Protein AF-A0A357CB99-F1 (afdb_monomer)

Solvent-accessible surface area (backbone atoms only — not comparable to full-atom values): 5442 Å² total; per-residue (Å²): 110,74,64,58,54,51,51,50,52,49,52,52,50,50,52,70,66,38,57,67,60,50,46,49,70,49,49,51,61,50,50,50,51,50,51,51,44,63,75,57,65,74,56,90,72,63,69,40,35,40,66,46,55,72,87,52,94,45,74,67,44,54,52,50,52,53,59,50,65,69,34,90,44,44,47,77,42,81,48,53,62,70,57,41,53,49,35,38,75,72,63,72,27,112

Foldseek 3Di:
DVVVVVVVVVVVVVCVVPPVNVCCVPVVVVVVCVVCCVVCVVPPLQAFEAEDELVDPDPVSVVVVVVQVPPSSYDYDYDHPVVVVVCVVVVVGD

Sequence (94 aa):
MKMFFKLFAAQAKELLRDRMSLFWYIAFPVIFILIFGAIFSGGTNLNFEVGIAAESEGPVSQGIVQAFEAVESFTMHTGSREEELEALRAGNRS

Nearest PDB structures (foldseek):
  3e70-assembly1_C  TM=4.180E-01  e=8.644E+00  Pyrococcus furiosus

Mean predicted aligned error: 10.86 Å

pLDDT: mean 86.84, std 8.42, range [60.38, 98.0]

Structure (mmCIF, N/CA/C/O backbone):
data_AF-A0A357CB99-F1
#
_entry.id   AF-A0A357CB99-F1
#
lo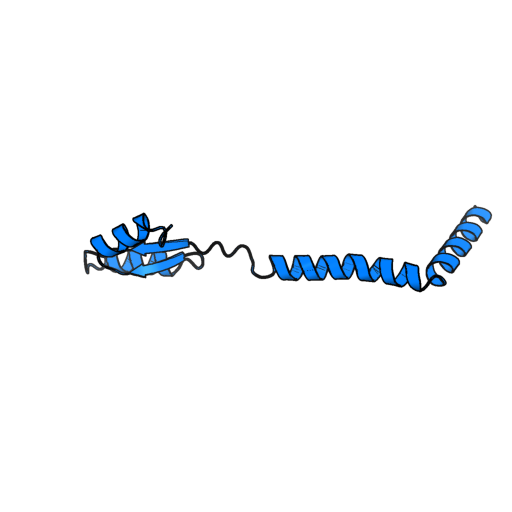op_
_atom_site.group_PDB
_atom_site.id
_atom_site.type_symbol
_atom_site.label_atom_id
_atom_site.label_alt_id
_atom_site.label_comp_id
_atom_site.label_asym_id
_atom_site.label_entity_id
_atom_site.label_seq_id
_atom_site.pdbx_PDB_ins_code
_atom_site.Cartn_x
_atom_site.Cartn_y
_atom_site.Cartn_z
_atom_site.occupancy
_atom_site.B_iso_or_equiv
_atom_site.auth_seq_id
_atom_site.auth_comp_id
_atom_site.auth_asym_id
_atom_site.auth_atom_id
_atom_site.pdbx_PDB_model_num
ATOM 1 N N . MET A 1 1 ? 12.777 -8.766 -42.917 1.00 71.31 1 MET A N 1
ATOM 2 C CA . MET A 1 1 ? 13.073 -8.985 -41.477 1.00 71.31 1 MET A CA 1
ATOM 3 C C . MET A 1 1 ? 14.208 -8.121 -40.919 1.00 71.31 1 MET A C 1
ATOM 5 O O . MET A 1 1 ? 13.993 -7.492 -39.897 1.00 71.31 1 MET A O 1
ATOM 9 N N . LYS A 1 2 ? 15.385 -8.005 -41.559 1.00 82.75 2 LYS A N 1
ATOM 10 C CA . LYS A 1 2 ? 16.511 -7.191 -41.027 1.00 82.75 2 LYS A CA 1
ATOM 11 C C . LYS A 1 2 ? 16.156 -5.720 -40.745 1.00 82.75 2 LYS A C 1
ATOM 13 O O . LYS A 1 2 ? 16.655 -5.138 -39.793 1.00 82.75 2 LYS A O 1
ATOM 18 N N . MET A 1 3 ? 15.287 -5.131 -41.566 1.00 90.56 3 MET A N 1
ATOM 19 C CA . MET A 1 3 ? 14.838 -3.743 -41.416 1.00 90.56 3 MET A CA 1
ATOM 20 C C . MET A 1 3 ? 13.971 -3.545 -40.164 1.00 90.56 3 MET A C 1
ATOM 22 O O . MET A 1 3 ? 14.194 -2.604 -39.417 1.00 90.56 3 MET A O 1
ATOM 26 N N . PHE A 1 4 ? 13.074 -4.493 -39.874 1.00 94.00 4 PHE A N 1
ATOM 27 C CA . PHE A 1 4 ? 12.268 -4.504 -38.652 1.00 94.00 4 PHE A CA 1
ATOM 28 C C . PHE A 1 4 ? 13.144 -4.524 -37.394 1.00 94.00 4 PHE A C 1
ATOM 30 O O . PHE A 1 4 ? 12.975 -3.683 -36.522 1.00 94.00 4 PHE A O 1
ATOM 37 N N . PHE A 1 5 ? 14.146 -5.408 -37.332 1.00 95.56 5 PHE A N 1
ATOM 38 C CA . PHE A 1 5 ? 15.058 -5.463 -36.183 1.00 95.56 5 PHE A CA 1
ATOM 39 C C . PHE A 1 5 ? 15.894 -4.190 -36.016 1.00 95.56 5 PHE A C 1
ATOM 41 O O . PHE A 1 5 ? 16.171 -3.786 -34.891 1.00 95.56 5 PHE A O 1
ATOM 48 N N . LYS A 1 6 ? 16.275 -3.526 -37.116 1.00 94.50 6 LYS A N 1
ATOM 49 C CA . LYS A 1 6 ? 16.959 -2.225 -37.051 1.00 94.50 6 LYS A CA 1
ATOM 50 C C . LYS A 1 6 ? 16.052 -1.132 -36.486 1.00 94.50 6 LYS A C 1
ATOM 52 O O . LYS A 1 6 ? 16.512 -0.357 -35.656 1.00 94.50 6 LYS A O 1
ATOM 57 N N . LEU A 1 7 ? 14.787 -1.096 -36.904 1.00 95.50 7 LEU A N 1
ATOM 58 C CA . LEU A 1 7 ? 13.798 -0.155 -36.375 1.00 95.50 7 LEU A CA 1
ATOM 59 C C . LEU A 1 7 ? 13.499 -0.434 -34.899 1.00 95.50 7 LEU A C 1
ATOM 61 O O . LEU A 1 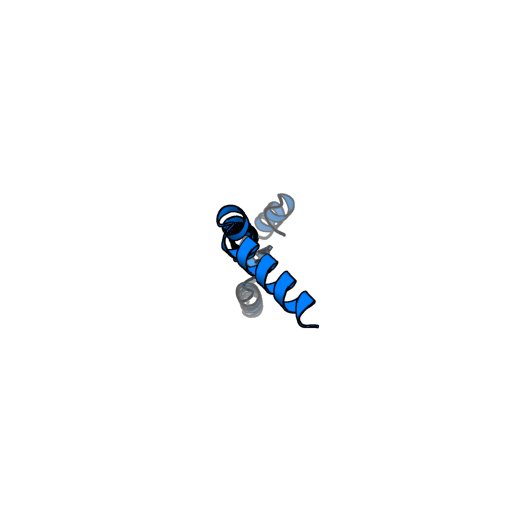7 ? 13.532 0.482 -34.087 1.00 95.50 7 LEU A O 1
ATOM 65 N N . PHE A 1 8 ? 13.314 -1.701 -34.527 1.00 95.50 8 PHE A N 1
ATOM 66 C CA . PHE A 1 8 ? 13.137 -2.110 -33.135 1.00 95.50 8 PHE A CA 1
ATOM 67 C C . PHE A 1 8 ? 14.334 -1.706 -32.262 1.00 95.50 8 PHE A C 1
ATOM 69 O O . PHE A 1 8 ? 14.159 -1.123 -31.197 1.00 95.50 8 PHE A O 1
ATOM 76 N N . ALA A 1 9 ? 15.562 -1.952 -32.728 1.00 96.00 9 ALA A N 1
ATOM 77 C CA . ALA A 1 9 ? 16.767 -1.563 -32.002 1.00 96.00 9 ALA A CA 1
ATOM 78 C C . ALA A 1 9 ? 16.919 -0.037 -31.878 1.00 96.00 9 ALA A C 1
ATOM 80 O O . ALA A 1 9 ? 17.429 0.441 -30.866 1.00 96.00 9 ALA A O 1
ATOM 81 N N . ALA A 1 10 ? 16.490 0.726 -32.888 1.00 96.00 10 ALA A N 1
ATOM 82 C CA . ALA A 1 10 ? 16.466 2.184 -32.826 1.00 96.00 10 ALA A CA 1
ATOM 83 C C . ALA A 1 10 ? 15.466 2.682 -31.770 1.00 96.00 10 ALA A C 1
ATOM 85 O O . ALA A 1 10 ? 15.861 3.448 -30.895 1.00 96.00 10 ALA A O 1
ATOM 86 N N . GLN A 1 11 ? 14.235 2.159 -31.782 1.00 93.56 11 GLN A N 1
ATOM 87 C CA . GLN A 1 11 ? 13.199 2.469 -30.788 1.00 93.56 11 GLN A CA 1
ATOM 88 C C . GLN A 1 11 ? 13.641 2.104 -29.364 1.00 93.56 11 GLN A C 1
ATOM 90 O O . GLN A 1 11 ? 13.480 2.888 -28.435 1.00 93.56 11 GLN A O 1
ATOM 95 N N . ALA A 1 12 ? 14.249 0.929 -29.178 1.00 93.69 12 ALA A N 1
ATOM 96 C CA . ALA A 1 12 ? 14.743 0.504 -27.870 1.00 93.69 12 ALA A CA 1
ATOM 97 C C . ALA A 1 12 ? 15.850 1.435 -27.347 1.00 93.69 12 ALA A C 1
ATOM 99 O O . ALA A 1 12 ? 15.865 1.786 -26.170 1.00 93.69 12 ALA A O 1
ATOM 100 N N . LYS A 1 13 ? 16.767 1.877 -28.218 1.00 95.06 13 LYS A N 1
ATOM 101 C CA . LYS A 1 13 ? 17.802 2.854 -27.843 1.00 95.06 13 LYS A CA 1
ATOM 102 C C . LYS A 1 13 ? 17.220 4.224 -27.520 1.00 95.06 13 LYS A C 1
ATOM 104 O O . LYS A 1 13 ? 17.731 4.884 -26.621 1.00 95.06 13 LYS A O 1
ATOM 109 N N . GLU A 1 14 ? 16.195 4.655 -28.246 1.00 94.94 14 GLU A N 1
ATOM 110 C CA . GLU A 1 14 ? 15.488 5.902 -27.966 1.00 94.94 14 GLU A CA 1
ATOM 111 C C . GLU A 1 14 ? 14.838 5.859 -26.582 1.00 94.94 14 GLU A C 1
ATOM 113 O O . GLU A 1 14 ? 15.125 6.722 -25.754 1.00 94.94 14 GLU A O 1
ATOM 118 N N . LEU A 1 15 ? 14.090 4.791 -26.294 1.00 91.38 15 LEU A N 1
ATOM 119 C CA . LEU A 1 15 ? 13.457 4.558 -24.999 1.00 91.38 15 LEU A CA 1
ATOM 120 C C . LEU A 1 15 ? 14.471 4.546 -23.844 1.00 91.38 15 LEU A C 1
ATOM 122 O O . LEU A 1 15 ? 14.239 5.158 -22.808 1.00 91.38 15 LEU A O 1
ATOM 126 N N . LEU A 1 16 ? 15.615 3.877 -24.021 1.00 93.69 16 LEU A N 1
ATOM 127 C CA . LEU A 1 16 ? 16.672 3.824 -23.004 1.00 93.69 16 LEU A CA 1
ATOM 128 C C . LEU A 1 16 ? 17.421 5.154 -22.833 1.00 93.69 16 LEU A C 1
ATOM 130 O O . LEU A 1 16 ? 17.993 5.410 -21.771 1.00 93.69 16 LEU A O 1
ATOM 134 N N . ARG A 1 17 ? 17.461 5.996 -23.872 1.00 95.69 17 ARG A N 1
ATOM 135 C CA . ARG A 1 17 ? 18.109 7.314 -23.823 1.00 95.69 17 ARG A CA 1
ATOM 136 C C . ARG A 1 17 ? 17.200 8.372 -23.207 1.00 95.69 17 ARG A C 1
ATOM 138 O O . ARG A 1 17 ? 17.713 9.307 -22.590 1.00 95.69 17 ARG A O 1
ATOM 145 N N . ASP A 1 18 ? 15.888 8.221 -23.342 1.00 95.88 18 ASP A N 1
ATOM 146 C CA . ASP A 1 18 ? 14.913 9.062 -22.660 1.00 95.88 18 ASP A CA 1
ATOM 147 C C . ASP A 1 18 ? 14.787 8.668 -21.181 1.00 95.88 18 ASP A C 1
ATOM 149 O O . ASP A 1 18 ? 13.885 7.951 -20.744 1.00 95.88 18 ASP A 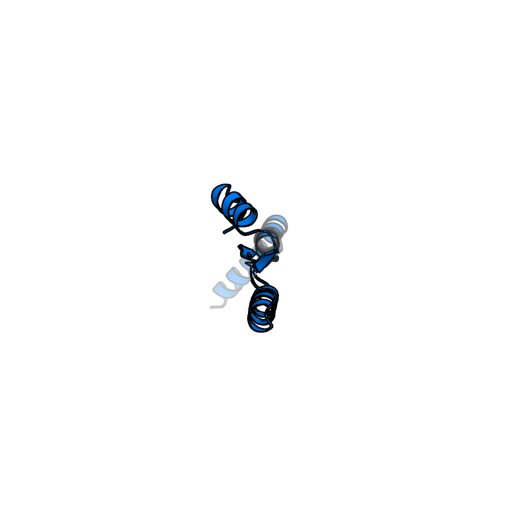O 1
ATOM 153 N N . ARG A 1 19 ? 15.736 9.164 -20.385 1.00 92.25 19 ARG A N 1
ATOM 154 C CA . ARG A 1 19 ? 15.818 8.890 -18.945 1.00 92.25 19 ARG A CA 1
ATOM 155 C C . ARG A 1 19 ? 14.599 9.390 -18.174 1.00 92.25 19 ARG A C 1
ATOM 157 O O . ARG A 1 19 ? 14.283 8.820 -17.133 1.00 92.25 19 ARG A O 1
ATOM 164 N N . MET A 1 20 ? 13.937 10.442 -18.656 1.00 95.00 20 MET A N 1
ATOM 165 C CA . MET A 1 20 ? 12.772 11.014 -17.987 1.00 95.00 20 MET A CA 1
ATOM 166 C C . MET A 1 20 ? 11.559 10.099 -18.154 1.00 95.00 20 MET A C 1
ATOM 168 O O . MET A 1 20 ? 10.919 9.753 -17.160 1.00 95.00 20 MET A O 1
ATOM 172 N N . SER A 1 21 ? 11.289 9.647 -19.380 1.00 94.06 21 SER A N 1
ATOM 173 C CA . SER A 1 21 ? 10.217 8.678 -19.631 1.00 94.06 21 SER A CA 1
ATOM 174 C C . SER A 1 21 ? 10.503 7.337 -18.958 1.00 94.06 21 SER A C 1
ATOM 176 O O . SER A 1 21 ? 9.615 6.763 -18.329 1.00 94.06 21 SER A O 1
ATOM 178 N N . LEU A 1 22 ? 11.754 6.862 -19.006 1.00 94.38 22 LEU A N 1
ATOM 179 C CA . LEU A 1 22 ? 12.149 5.613 -18.352 1.00 94.38 22 LEU A CA 1
ATOM 180 C C . LEU A 1 22 ? 11.954 5.664 -16.828 1.00 94.38 22 LEU A C 1
ATOM 182 O O . LEU A 1 22 ? 11.491 4.691 -16.234 1.00 94.38 22 LEU A O 1
ATOM 186 N N . PHE A 1 23 ? 12.271 6.803 -16.202 1.00 96.00 23 PHE A N 1
ATOM 187 C CA . PHE A 1 23 ? 12.012 7.025 -14.782 1.00 96.00 23 PHE A CA 1
ATOM 188 C C . PHE A 1 23 ? 10.521 6.897 -14.476 1.00 96.00 23 PHE A C 1
ATOM 190 O O . PHE A 1 23 ? 10.151 6.114 -13.606 1.00 96.00 23 PHE A O 1
ATOM 197 N N . TRP A 1 24 ? 9.660 7.604 -15.212 1.00 96.12 24 TRP A N 1
ATOM 198 C CA . TRP A 1 24 ? 8.217 7.571 -14.966 1.00 96.12 24 TRP A CA 1
ATOM 199 C C . TRP A 1 24 ? 7.581 6.206 -15.253 1.00 96.12 24 TRP A C 1
ATOM 201 O O . TRP A 1 24 ? 6.692 5.800 -14.505 1.00 96.12 24 TRP A O 1
ATOM 211 N N . TYR A 1 25 ? 8.072 5.454 -16.245 1.00 95.25 25 TYR A N 1
ATOM 212 C CA . TYR A 1 25 ? 7.605 4.088 -16.517 1.00 95.25 25 TYR A CA 1
ATOM 213 C C . TYR A 1 25 ? 7.848 3.109 -15.371 1.00 95.25 25 TYR A C 1
ATOM 215 O O . TYR A 1 25 ? 7.104 2.140 -15.251 1.00 95.25 25 TYR A O 1
ATOM 223 N N . ILE A 1 26 ? 8.848 3.352 -14.525 1.00 96.06 26 ILE A N 1
ATOM 224 C CA . ILE A 1 26 ? 9.124 2.513 -13.353 1.00 96.06 26 ILE A CA 1
ATOM 225 C C . ILE A 1 26 ? 8.517 3.138 -12.096 1.00 96.06 26 ILE A C 1
ATOM 227 O O . ILE A 1 26 ? 7.841 2.457 -11.327 1.00 96.06 26 ILE A O 1
ATOM 231 N N . ALA A 1 27 ? 8.725 4.439 -11.896 1.00 97.19 27 ALA A N 1
ATOM 232 C CA . ALA A 1 27 ? 8.294 5.153 -10.704 1.00 97.19 27 ALA A CA 1
ATOM 233 C C . ALA A 1 27 ? 6.777 5.090 -10.525 1.00 97.19 27 ALA A C 1
ATOM 235 O O . ALA A 1 27 ? 6.313 4.815 -9.424 1.00 97.19 27 ALA A O 1
ATOM 236 N N . PHE A 1 28 ? 6.001 5.285 -11.594 1.00 96.75 28 PHE A N 1
ATOM 237 C CA . PHE A 1 28 ? 4.546 5.293 -11.490 1.00 96.75 28 PHE A CA 1
ATOM 238 C C . PHE A 1 28 ? 3.987 3.931 -11.034 1.00 96.75 28 PHE A C 1
ATOM 240 O O . PHE A 1 28 ? 3.325 3.904 -9.995 1.00 96.75 28 PHE A O 1
ATOM 247 N N . PRO A 1 29 ? 4.301 2.786 -11.680 1.00 97.31 29 PRO A N 1
ATOM 248 C CA . PRO A 1 29 ? 3.889 1.477 -11.168 1.00 97.31 29 PRO A CA 1
ATOM 249 C C . PRO A 1 29 ? 4.353 1.197 -9.738 1.00 97.31 29 PRO A C 1
ATOM 251 O O . PRO A 1 29 ? 3.578 0.681 -8.937 1.00 97.31 29 PRO A O 1
ATOM 254 N N . VAL A 1 30 ? 5.592 1.561 -9.394 1.00 98.00 30 VAL A N 1
ATOM 255 C CA . VAL A 1 30 ? 6.129 1.344 -8.043 1.00 98.00 30 VAL A CA 1
ATOM 256 C C . VAL A 1 30 ? 5.347 2.147 -7.008 1.00 98.00 30 VAL A C 1
ATOM 258 O O . VAL A 1 30 ? 4.961 1.591 -5.986 1.00 98.00 30 VAL A O 1
ATOM 261 N N . ILE A 1 31 ? 5.050 3.420 -7.278 1.00 97.69 31 ILE A N 1
ATOM 262 C CA . ILE A 1 31 ? 4.232 4.258 -6.393 1.00 97.69 31 ILE A CA 1
ATOM 263 C C . ILE A 1 31 ? 2.863 3.611 -6.166 1.00 97.69 31 ILE A C 1
ATOM 265 O O . ILE A 1 31 ? 2.421 3.520 -5.024 1.00 97.69 31 ILE A O 1
ATOM 269 N N . PHE A 1 32 ? 2.215 3.101 -7.216 1.00 97.00 32 PHE A N 1
ATOM 270 C CA . PHE A 1 32 ? 0.932 2.410 -7.074 1.00 97.00 32 PHE A CA 1
ATOM 271 C C . PHE A 1 32 ? 1.030 1.140 -6.231 1.00 97.00 32 PHE A C 1
ATOM 273 O O . PHE A 1 32 ? 0.193 0.933 -5.355 1.00 97.00 32 PHE A O 1
ATOM 280 N N . ILE A 1 33 ? 2.056 0.317 -6.453 1.00 96.06 33 ILE A N 1
ATOM 281 C CA . ILE A 1 33 ? 2.303 -0.883 -5.643 1.00 96.06 33 ILE A CA 1
ATOM 282 C C . ILE A 1 33 ? 2.521 -0.503 -4.178 1.00 96.06 33 ILE A C 1
ATOM 284 O O . ILE A 1 33 ? 1.994 -1.175 -3.300 1.00 96.06 33 ILE A O 1
ATOM 288 N N . LEU A 1 34 ? 3.257 0.575 -3.900 1.00 96.25 34 LEU A N 1
ATOM 289 C CA . LEU A 1 34 ? 3.516 1.024 -2.533 1.00 96.25 34 LEU A CA 1
ATOM 290 C C . LEU A 1 34 ? 2.265 1.590 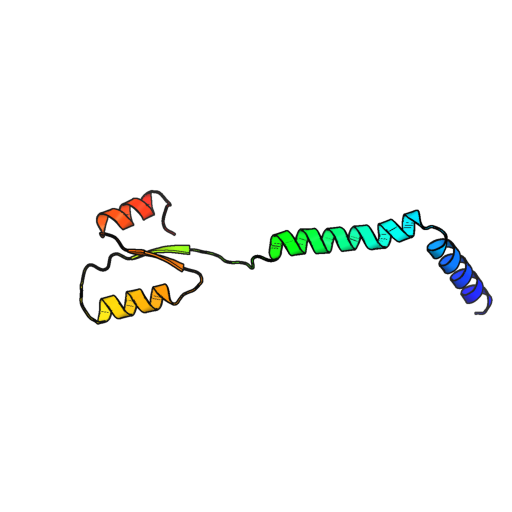-1.862 1.00 96.25 34 LEU A C 1
ATOM 292 O O . LEU A 1 34 ? 2.004 1.252 -0.714 1.00 96.25 34 LEU A O 1
ATOM 296 N N . ILE A 1 35 ? 1.479 2.415 -2.558 1.00 95.44 35 ILE A N 1
ATOM 297 C CA . ILE A 1 35 ? 0.239 2.984 -2.013 1.00 95.44 35 ILE A CA 1
ATOM 298 C C . ILE A 1 35 ? -0.772 1.874 -1.742 1.00 95.44 35 ILE A C 1
ATOM 300 O O . ILE A 1 35 ? -1.282 1.772 -0.630 1.00 95.44 35 ILE A O 1
ATOM 304 N N . PHE A 1 36 ? -1.050 1.021 -2.727 1.00 93.75 36 PHE A N 1
ATOM 305 C CA . PHE A 1 36 ? -1.990 -0.079 -2.532 1.00 93.75 36 PHE A CA 1
ATOM 306 C C . PHE A 1 36 ? -1.458 -1.105 -1.542 1.00 93.75 36 PHE A C 1
ATOM 308 O O . PHE A 1 36 ? -2.206 -1.562 -0.686 1.00 93.75 36 PHE A O 1
ATOM 315 N N . GLY A 1 37 ? -0.164 -1.404 -1.596 1.00 91.25 37 GLY A N 1
ATOM 316 C CA . GLY A 1 37 ? 0.501 -2.225 -0.598 1.00 91.25 37 GLY A CA 1
ATOM 317 C C . GLY A 1 37 ? 0.304 -1.661 0.803 1.00 91.25 37 GLY A C 1
ATOM 318 O O . GLY A 1 37 ? -0.076 -2.410 1.681 1.00 91.25 37 GLY A O 1
ATOM 319 N N . ALA A 1 38 ? 0.475 -0.356 1.016 1.00 89.88 38 ALA A N 1
ATOM 320 C CA . ALA A 1 38 ? 0.287 0.278 2.320 1.00 89.88 38 ALA A CA 1
ATOM 321 C C . ALA A 1 38 ? -1.184 0.353 2.766 1.00 89.88 38 ALA A C 1
ATOM 323 O O . ALA A 1 38 ? -1.464 0.165 3.944 1.00 89.88 38 ALA A O 1
ATOM 324 N N . ILE A 1 39 ? -2.123 0.615 1.850 1.00 87.75 39 ILE A N 1
ATOM 325 C CA . ILE A 1 39 ? -3.563 0.655 2.162 1.00 87.75 39 ILE A CA 1
ATOM 326 C C . ILE A 1 39 ? -4.079 -0.744 2.525 1.00 87.75 39 ILE A C 1
ATOM 328 O O . ILE A 1 39 ? -4.905 -0.882 3.422 1.00 87.75 39 ILE A O 1
ATOM 332 N N . PHE A 1 40 ? -3.593 -1.780 1.840 1.00 84.25 40 PHE A N 1
ATOM 333 C CA . PHE A 1 40 ? -4.084 -3.151 1.975 1.00 84.25 40 PHE A CA 1
ATOM 334 C C . PHE A 1 40 ? -3.144 -4.079 2.771 1.00 84.25 40 PHE A C 1
ATOM 336 O O . PHE A 1 40 ? -3.459 -5.256 2.939 1.00 84.25 40 PHE A O 1
ATOM 343 N N . SER A 1 41 ? -2.013 -3.586 3.295 1.00 80.94 41 SER A N 1
ATOM 344 C CA . SER A 1 41 ? -1.041 -4.391 4.063 1.00 80.94 41 SER A CA 1
ATOM 345 C C . SER A 1 41 ? -1.576 -4.857 5.409 1.00 80.94 41 SER A C 1
ATOM 347 O O . SER A 1 41 ? -1.107 -5.868 5.924 1.00 80.94 41 SER A O 1
ATOM 349 N N . GLY A 1 42 ? -2.542 -4.135 5.979 1.00 70.12 42 GLY A N 1
ATOM 350 C CA . GLY A 1 42 ? -3.139 -4.452 7.275 1.00 70.12 42 GLY A CA 1
ATOM 351 C C . GLY A 1 42 ? -4.038 -5.689 7.273 1.00 70.12 42 GLY A C 1
ATOM 352 O O . GLY A 1 42 ? -4.523 -6.055 8.337 1.00 70.12 42 GLY A O 1
ATOM 353 N N . GLY A 1 43 ? -4.269 -6.322 6.115 1.00 63.88 43 GLY A N 1
ATOM 354 C CA . GLY A 1 43 ? -5.281 -7.364 5.957 1.00 63.88 43 GLY A CA 1
ATOM 355 C C . GLY A 1 43 ? -6.698 -6.812 6.147 1.00 63.88 43 GLY A C 1
ATOM 356 O O . GLY A 1 43 ? -6.914 -5.750 6.728 1.00 63.88 43 GLY A O 1
ATOM 357 N N . THR A 1 44 ? -7.701 -7.528 5.652 1.00 61.62 44 THR A N 1
ATOM 358 C CA . THR A 1 44 ? -9.105 -7.252 5.979 1.00 61.62 44 THR A CA 1
ATOM 359 C C . THR A 1 44 ? -9.372 -7.729 7.411 1.00 61.62 44 THR A C 1
ATOM 361 O O . THR A 1 44 ? -10.118 -8.681 7.620 1.00 61.62 44 THR A O 1
ATOM 364 N N . ASN A 1 45 ? -8.721 -7.122 8.408 1.00 60.38 45 ASN A N 1
ATOM 365 C CA . ASN A 1 45 ? -9.050 -7.339 9.816 1.00 60.38 45 ASN A CA 1
ATOM 366 C C . ASN A 1 45 ? -10.394 -6.654 10.076 1.00 60.38 45 ASN A C 1
ATOM 368 O O . ASN A 1 45 ? -10.469 -5.517 10.540 1.00 60.38 45 ASN A O 1
ATOM 372 N N . LEU A 1 46 ? -11.469 -7.322 9.655 1.00 65.69 46 LEU A N 1
ATOM 373 C CA . LEU A 1 46 ? -12.824 -7.011 10.077 1.00 65.69 46 LEU A CA 1
ATOM 374 C C . LEU A 1 46 ? -12.880 -7.330 11.570 1.00 65.69 46 LEU A C 1
ATOM 376 O O . LEU A 1 46 ? -13.165 -8.459 11.950 1.00 65.69 46 LEU A O 1
ATOM 380 N N . ASN A 1 47 ? -12.520 -6.362 12.407 1.00 73.56 47 ASN A N 1
ATOM 381 C CA . ASN A 1 47 ? -12.695 -6.482 13.844 1.00 73.56 47 ASN A CA 1
ATOM 382 C C . ASN A 1 47 ? -14.159 -6.186 14.170 1.00 73.56 47 ASN A C 1
ATOM 384 O O . ASN A 1 47 ? -14.628 -5.069 13.953 1.00 73.56 47 ASN A O 1
ATOM 388 N N . PHE A 1 48 ? -14.876 -7.189 14.668 1.00 80.19 48 PHE A N 1
ATOM 389 C CA . PHE A 1 48 ? -16.229 -7.031 15.188 1.00 80.19 48 PHE A CA 1
ATOM 390 C C . PHE A 1 48 ? -16.163 -6.809 16.696 1.00 80.19 48 PHE A C 1
ATOM 392 O O . PHE A 1 48 ? -15.555 -7.597 17.419 1.00 80.19 48 PHE A O 1
ATOM 399 N N . GLU A 1 49 ? -16.792 -5.739 17.166 1.00 85.25 49 GLU A N 1
ATOM 400 C CA . GLU A 1 49 ? -16.923 -5.425 18.591 1.00 85.25 49 GLU A CA 1
ATOM 401 C C . GLU A 1 49 ? -18.077 -6.256 19.163 1.00 85.25 49 GLU A C 1
ATOM 403 O O . GLU A 1 49 ? -19.240 -5.936 18.925 1.00 85.25 49 GLU A O 1
ATOM 408 N N . VAL A 1 50 ? -17.791 -7.341 19.880 1.00 86.06 50 VAL A N 1
ATOM 409 C CA . VAL A 1 50 ? -18.814 -8.286 20.360 1.00 86.06 50 VAL A CA 1
ATOM 410 C C . VAL A 1 50 ? -18.920 -8.206 21.880 1.00 86.06 50 VAL A C 1
ATOM 412 O O . VAL A 1 50 ? -17.947 -8.424 22.597 1.00 86.06 50 VAL A O 1
ATOM 415 N N . GLY A 1 51 ? -20.118 -7.900 22.378 1.00 86.19 51 GLY A N 1
ATOM 416 C CA . GLY A 1 51 ? -20.429 -7.899 23.808 1.00 86.19 51 GLY A CA 1
ATOM 417 C C . GLY A 1 51 ? -20.968 -9.254 24.264 1.00 86.19 51 GLY A C 1
ATOM 418 O O . GLY A 1 51 ? -21.877 -9.794 23.630 1.00 86.19 51 GLY A O 1
ATOM 419 N N . ILE A 1 52 ? -20.449 -9.804 25.364 1.00 86.50 52 ILE A N 1
ATOM 420 C CA . ILE A 1 52 ? -20.952 -11.033 25.988 1.00 86.50 52 ILE A CA 1
ATOM 421 C C . ILE A 1 52 ? -21.382 -10.781 27.437 1.00 86.50 52 ILE A C 1
ATOM 423 O O . ILE A 1 52 ? -20.595 -10.390 28.296 1.00 86.50 52 ILE A O 1
ATOM 427 N N . ALA A 1 53 ? -22.657 -11.050 27.717 1.00 86.75 53 ALA A N 1
ATOM 428 C CA . ALA A 1 53 ? -23.214 -11.027 29.065 1.00 86.75 53 ALA A CA 1
ATOM 429 C C . ALA A 1 53 ? -23.249 -12.456 29.627 1.00 86.75 53 ALA A C 1
ATOM 431 O O . ALA A 1 53 ? -24.198 -13.213 29.413 1.00 86.75 53 ALA A O 1
ATOM 432 N N . ALA A 1 54 ? -22.181 -12.853 30.319 1.00 80.31 54 ALA A N 1
ATOM 433 C CA . ALA A 1 54 ? -22.083 -14.158 30.966 1.00 80.31 54 ALA A CA 1
ATOM 434 C C . ALA A 1 54 ? -22.828 -14.151 32.315 1.00 80.31 54 ALA A C 1
ATOM 436 O O . ALA A 1 54 ? -22.222 -14.043 33.376 1.00 80.31 54 ALA A O 1
ATOM 437 N N . GLU A 1 55 ? -24.157 -14.271 32.284 1.00 76.75 55 GLU A N 1
ATOM 438 C CA . GLU A 1 55 ? -25.003 -14.238 33.49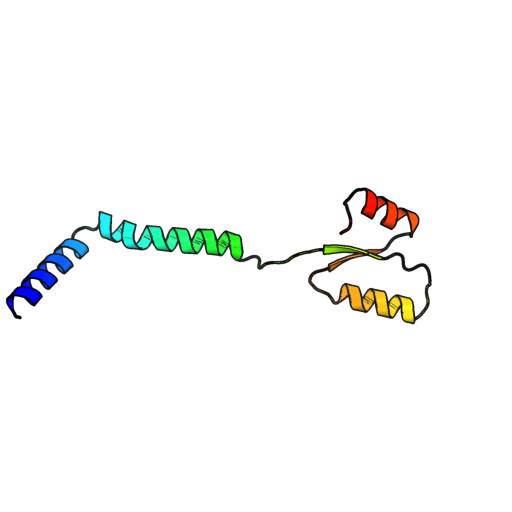6 1.00 76.75 55 GLU A CA 1
ATOM 439 C C . GLU A 1 55 ? -24.861 -15.482 34.392 1.00 76.75 55 GLU A C 1
ATOM 441 O O . GLU A 1 55 ? -25.258 -15.462 35.556 1.00 76.75 55 GLU A O 1
ATOM 446 N N . SER A 1 56 ? -24.301 -16.577 33.868 1.00 73.25 56 SER A N 1
ATOM 447 C CA . SER A 1 56 ? -24.018 -17.784 34.650 1.00 73.25 56 SER A CA 1
ATOM 448 C C . SER A 1 56 ? -22.513 -18.007 34.776 1.00 73.25 56 SER A C 1
ATOM 450 O O . SER A 1 56 ? -21.794 -17.957 33.780 1.00 73.25 56 SER A O 1
ATOM 452 N N . GLU A 1 57 ? -22.039 -18.334 35.977 1.00 73.19 57 GLU A N 1
ATOM 453 C CA . GLU A 1 57 ? -20.625 -18.651 36.247 1.00 73.19 57 GLU A CA 1
ATOM 454 C C . GLU A 1 57 ? -20.277 -20.129 35.962 1.00 73.19 57 GLU A C 1
ATOM 456 O O . GLU A 1 57 ? -19.241 -20.642 36.385 1.00 73.19 57 GLU A O 1
ATOM 461 N N . GLY A 1 58 ? -21.156 -20.853 35.262 1.00 82.06 58 GLY A N 1
ATOM 462 C CA . GLY A 1 58 ? -20.995 -22.282 35.010 1.00 82.06 58 GLY A CA 1
ATOM 463 C C . GLY A 1 58 ? -19.873 -22.614 34.010 1.00 82.06 58 GLY A C 1
ATOM 464 O O . GLY A 1 58 ? -19.532 -21.788 33.161 1.00 82.06 58 GLY A O 1
ATOM 465 N N . PRO A 1 59 ? -19.361 -23.863 34.010 1.00 81.50 59 PRO A N 1
ATOM 466 C CA . PRO A 1 59 ? -18.285 -24.300 33.107 1.00 81.50 59 PRO A CA 1
ATOM 467 C C . PRO A 1 59 ? -18.612 -24.109 31.618 1.00 81.50 59 PRO A C 1
ATOM 469 O O . PRO A 1 59 ? -17.733 -23.846 30.804 1.00 81.50 59 PRO A O 1
ATOM 472 N N . VAL A 1 60 ? -19.895 -24.219 31.260 1.00 83.62 60 VAL A N 1
ATOM 473 C CA . VAL A 1 60 ? -20.391 -24.013 29.891 1.00 83.62 60 VAL A CA 1
ATOM 474 C C . VAL A 1 60 ? -20.260 -22.550 29.466 1.00 83.62 60 VAL A C 1
ATOM 476 O O . VAL A 1 60 ? -19.835 -22.275 28.351 1.00 83.62 60 VAL A O 1
ATOM 479 N N . SER A 1 61 ? -20.576 -21.615 30.365 1.00 84.00 61 SER A N 1
ATOM 480 C CA . SER A 1 61 ? -20.471 -20.174 30.117 1.00 84.00 61 SER A CA 1
ATOM 481 C C . SER A 1 61 ? -19.021 -19.768 29.854 1.00 84.00 61 SER A C 1
ATOM 483 O O . SER A 1 61 ? -18.723 -19.113 28.859 1.00 84.00 61 SER A O 1
ATOM 485 N N . GLN A 1 62 ? -18.096 -20.276 30.672 1.00 83.62 62 GLN A N 1
ATOM 486 C CA . GLN A 1 62 ? -16.660 -20.045 30.497 1.00 83.62 62 GLN A CA 1
ATOM 487 C C . GLN A 1 62 ? -16.127 -20.633 29.184 1.00 83.62 62 GLN A C 1
ATOM 489 O O . GLN A 1 62 ? -15.319 -19.995 28.513 1.00 83.62 62 GLN A O 1
ATOM 494 N N . GLY A 1 63 ? -16.599 -21.822 28.790 1.00 86.25 63 GLY A N 1
ATOM 495 C CA . GLY A 1 63 ? -16.229 -22.434 27.512 1.00 86.25 63 GLY A CA 1
ATOM 496 C C . GLY A 1 63 ? -16.699 -21.625 26.300 1.00 86.25 63 GLY A C 1
ATOM 497 O O . GLY A 1 63 ? -15.978 -21.537 25.310 1.00 86.25 63 GLY A O 1
ATOM 498 N N . ILE A 1 64 ? -17.875 -20.993 26.385 1.00 86.62 64 ILE A N 1
ATOM 499 C CA . ILE A 1 64 ? -18.385 -20.108 25.330 1.00 86.62 64 ILE A CA 1
ATOM 500 C C . ILE A 1 64 ? -17.550 -18.827 25.258 1.00 86.62 64 ILE A C 1
ATOM 502 O O . ILE A 1 64 ? -17.114 -18.470 24.169 1.00 86.62 64 ILE A O 1
ATOM 506 N N . VAL A 1 65 ? -17.263 -18.175 26.391 1.00 87.19 65 VAL A N 1
ATOM 507 C CA . VAL A 1 65 ? -16.415 -16.967 26.416 1.00 87.19 65 VAL A CA 1
ATOM 508 C C . VAL A 1 65 ? -15.048 -17.253 25.782 1.00 87.19 65 VAL A C 1
ATOM 510 O O . VAL A 1 65 ? -14.646 -16.550 24.860 1.00 87.19 65 VAL A O 1
ATOM 513 N N . GLN A 1 66 ? -14.389 -18.346 26.178 1.00 87.00 66 GLN A N 1
ATOM 514 C CA . GLN A 1 66 ? -13.088 -18.736 25.618 1.00 87.00 66 GLN A CA 1
ATOM 515 C C . GLN A 1 66 ? -13.148 -19.046 24.117 1.00 87.00 66 GLN A C 1
ATOM 517 O O . GLN A 1 66 ? -12.225 -18.709 23.379 1.00 87.00 66 GLN A O 1
ATOM 522 N N . ALA A 1 67 ? -14.226 -19.679 23.642 1.00 87.44 67 ALA A N 1
ATOM 523 C CA . ALA A 1 67 ? -14.393 -19.964 22.219 1.00 87.44 67 ALA A CA 1
ATOM 524 C C . ALA A 1 67 ? -14.539 -18.684 21.380 1.00 87.44 67 ALA A C 1
ATOM 526 O O . ALA A 1 67 ? -14.064 -18.647 20.248 1.00 87.44 67 ALA A O 1
ATOM 527 N N . PHE A 1 68 ? -15.172 -17.645 21.931 1.00 86.44 68 PHE A N 1
ATOM 528 C CA . PHE A 1 68 ? -15.321 -16.347 21.274 1.00 86.44 68 PHE A CA 1
ATOM 529 C C . PHE A 1 68 ? -14.043 -15.499 21.351 1.00 86.44 68 PHE A C 1
ATOM 531 O O . PHE A 1 68 ? -13.694 -14.858 20.366 1.00 86.44 68 PHE A O 1
ATOM 538 N N . GLU A 1 69 ? -13.303 -15.552 22.462 1.00 86.44 69 GLU A N 1
ATOM 539 C CA . GLU A 1 69 ? -11.982 -14.912 22.591 1.00 86.44 69 GLU A CA 1
ATOM 540 C C . GLU A 1 69 ? -10.930 -15.516 21.648 1.00 86.44 69 GLU A C 1
ATOM 542 O O . GLU A 1 69 ? -10.005 -14.828 21.223 1.00 86.44 69 GLU A O 1
ATOM 547 N N . ALA A 1 70 ? -11.070 -16.794 21.287 1.00 87.75 70 ALA A N 1
ATOM 548 C CA . ALA A 1 70 ? -10.178 -17.460 20.340 1.00 87.75 70 ALA A CA 1
ATOM 549 C C . ALA A 1 70 ? -10.371 -17.004 18.878 1.00 87.75 70 ALA A C 1
ATOM 551 O O . ALA A 1 70 ? -9.595 -17.402 18.006 1.00 87.75 70 ALA A O 1
ATOM 552 N N . VAL A 1 71 ? -11.398 -16.199 18.582 1.00 86.38 71 VAL A N 1
ATOM 553 C CA . VAL A 1 71 ? -11.644 -15.663 17.240 1.00 86.38 71 VAL A CA 1
ATOM 554 C C . VAL A 1 71 ? -10.874 -14.354 17.074 1.00 86.38 71 VAL A C 1
ATOM 556 O O . VAL A 1 71 ? -11.278 -13.321 17.590 1.00 86.38 71 VAL A O 1
ATOM 559 N N . GLU A 1 72 ? -9.798 -14.371 16.284 1.00 80.44 72 GLU A N 1
ATOM 560 C CA . GLU A 1 72 ? -8.921 -13.201 16.059 1.00 80.44 72 GLU A CA 1
ATOM 561 C C . GLU A 1 72 ? -9.643 -11.964 15.485 1.00 80.44 72 GLU A C 1
ATOM 563 O O . GLU A 1 72 ? -9.178 -10.838 15.624 1.00 80.44 72 GLU A O 1
ATOM 568 N N . SER A 1 73 ? -10.793 -12.175 14.843 1.00 82.81 73 SER A N 1
ATOM 569 C CA . SER A 1 73 ? -11.645 -11.135 14.257 1.00 82.81 73 SER A CA 1
ATOM 570 C C . SER A 1 73 ? -12.618 -10.508 15.270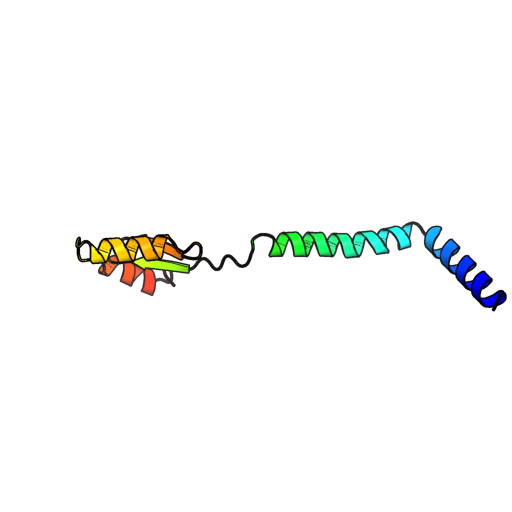 1.00 82.81 73 SER A C 1
ATOM 572 O O . SER A 1 73 ? -13.279 -9.525 14.942 1.00 82.81 73 SER A O 1
ATOM 574 N N . PHE A 1 74 ? -12.732 -11.032 16.494 1.00 87.06 74 PHE A N 1
ATOM 575 C CA . PHE A 1 74 ? -13.633 -10.500 17.518 1.00 87.06 74 PHE A CA 1
ATOM 576 C C . PHE A 1 74 ? -12.860 -9.723 18.582 1.00 87.06 74 PHE A C 1
ATOM 578 O O . PHE A 1 74 ? -11.893 -10.201 19.166 1.00 87.06 74 PHE A O 1
ATOM 585 N N . THR A 1 75 ? -13.318 -8.506 18.857 1.00 85.00 75 THR A N 1
ATOM 586 C CA . THR A 1 75 ? -12.914 -7.728 20.029 1.00 85.00 75 THR A CA 1
ATOM 587 C C . THR A 1 75 ? -13.997 -7.917 21.085 1.00 85.00 75 THR A C 1
ATOM 589 O O . THR A 1 75 ? -15.106 -7.405 20.943 1.00 85.00 75 THR A O 1
ATOM 592 N N . MET A 1 76 ? -13.700 -8.736 22.094 1.00 86.62 76 MET A N 1
ATOM 593 C CA . MET A 1 76 ? -14.668 -9.148 23.111 1.00 86.62 76 MET A CA 1
ATOM 594 C C . MET A 1 76 ? -14.770 -8.130 24.248 1.00 86.62 76 MET A C 1
ATOM 596 O O . MET A 1 76 ? -13.755 -7.690 24.789 1.00 86.62 76 MET A O 1
ATOM 600 N N . HIS A 1 77 ? -16.001 -7.821 24.656 1.00 83.88 77 HIS A N 1
ATOM 601 C CA . HIS A 1 77 ? -16.308 -7.047 25.861 1.00 83.88 77 HIS A CA 1
ATOM 602 C C . HIS A 1 77 ? -17.206 -7.862 26.779 1.00 83.88 77 HIS A C 1
ATOM 604 O O . HIS A 1 77 ? -18.211 -8.413 26.334 1.00 83.88 77 HIS A O 1
ATOM 610 N N . THR A 1 78 ? -16.843 -7.938 28.055 1.00 83.38 78 THR A N 1
ATOM 611 C CA . THR A 1 78 ? -17.598 -8.694 29.056 1.00 83.38 78 THR A CA 1
ATOM 612 C C . THR A 1 78 ? -18.185 -7.723 30.064 1.00 83.38 78 THR A C 1
ATOM 614 O O . THR A 1 78 ? -17.442 -7.003 30.732 1.00 83.38 78 THR A O 1
ATOM 617 N N . GLY A 1 79 ? -19.507 -7.733 30.196 1.00 83.94 79 GLY A N 1
ATOM 618 C CA . GLY A 1 79 ? -20.238 -6.792 31.037 1.00 83.94 79 GLY A CA 1
ATOM 619 C C . GLY A 1 79 ? -21.566 -7.357 31.523 1.00 83.94 79 GLY A C 1
ATOM 620 O O . GLY A 1 79 ? -21.919 -8.513 31.264 1.00 83.94 79 GLY A O 1
ATOM 621 N N . SER A 1 80 ? -22.314 -6.534 32.255 1.00 84.00 80 SER A N 1
ATOM 622 C CA . SER A 1 80 ? -23.683 -6.890 32.636 1.00 84.00 80 SER A CA 1
ATOM 623 C C . SER A 1 80 ? -24.609 -6.892 31.414 1.00 84.00 80 SER A C 1
ATOM 625 O O . SER A 1 80 ? -24.353 -6.214 30.418 1.00 84.00 80 SER A O 1
ATOM 627 N N . ARG A 1 81 ? -25.714 -7.647 31.484 1.00 84.94 81 ARG A N 1
ATOM 628 C CA . ARG A 1 81 ? -26.688 -7.727 30.386 1.00 84.94 81 ARG A CA 1
ATOM 629 C C . ARG A 1 81 ? -27.213 -6.350 29.992 1.00 84.94 81 ARG A C 1
ATOM 631 O O . ARG A 1 81 ? -27.250 -6.045 28.806 1.00 84.94 81 ARG A O 1
ATOM 638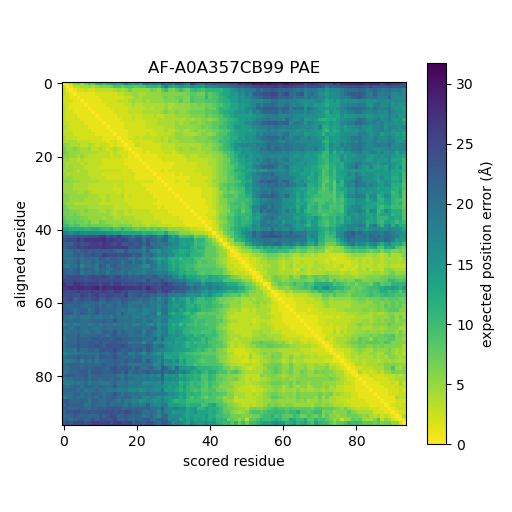 N N . GLU A 1 82 ? -27.628 -5.535 30.959 1.00 85.38 82 GLU A N 1
ATOM 639 C CA . GLU A 1 82 ? -28.089 -4.171 30.694 1.00 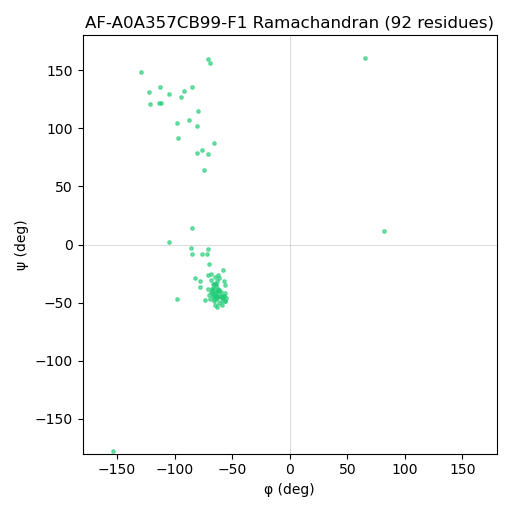85.38 82 GLU A CA 1
ATOM 640 C C . GLU A 1 82 ? -27.011 -3.318 30.004 1.00 85.38 82 GLU A C 1
ATOM 642 O O . GLU A 1 82 ? -27.310 -2.669 29.004 1.00 85.38 82 GLU A O 1
ATOM 647 N N . GLU A 1 83 ? -25.767 -3.370 30.478 1.00 84.06 83 GLU A N 1
ATOM 648 C CA . GLU A 1 83 ? -24.652 -2.563 29.968 1.00 84.06 83 GLU A CA 1
ATOM 649 C C . GLU A 1 83 ? -24.265 -2.923 28.527 1.00 84.06 83 GLU A C 1
ATOM 651 O O . GLU A 1 83 ? -24.167 -2.039 27.673 1.00 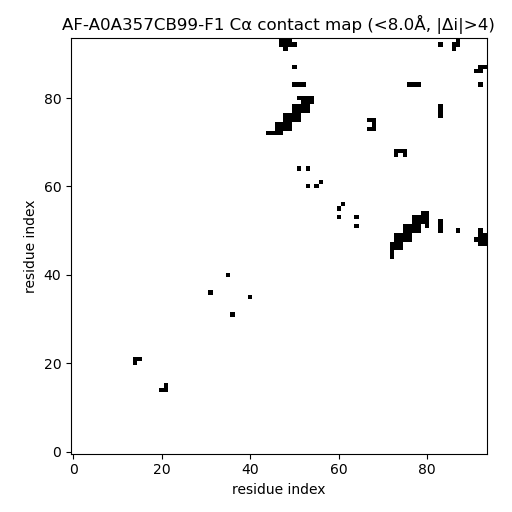84.06 83 GLU A O 1
ATOM 656 N N . GLU A 1 84 ? -24.129 -4.213 28.209 1.00 85.56 84 GLU A N 1
ATOM 657 C CA . GLU A 1 84 ? -23.793 -4.643 26.844 1.00 85.56 84 GLU A CA 1
ATOM 658 C C . GLU A 1 84 ? -24.940 -4.374 25.857 1.00 85.56 84 GLU A C 1
ATOM 660 O O . GLU A 1 84 ? -24.717 -4.073 24.682 1.00 85.56 84 GLU A O 1
ATOM 665 N N . LEU A 1 85 ? -26.187 -4.417 26.329 1.00 86.38 85 LEU A N 1
ATOM 666 C CA . LEU A 1 85 ? -27.367 -4.173 25.501 1.00 86.38 85 LEU A CA 1
ATOM 667 C C . LEU A 1 85 ? -27.585 -2.670 25.254 1.00 86.38 85 LEU A C 1
ATOM 669 O O . LEU A 1 85 ? -28.043 -2.279 24.176 1.00 86.38 85 LEU A O 1
ATOM 673 N N . GLU A 1 86 ? -27.213 -1.812 26.205 1.00 88.56 86 GLU A N 1
ATOM 674 C CA . GLU A 1 86 ? -27.088 -0.367 25.986 1.00 88.56 86 GLU A CA 1
ATOM 675 C C . GLU A 1 86 ? -25.941 -0.033 25.025 1.00 88.56 86 GLU A C 1
ATOM 677 O O . GLU A 1 86 ? -26.147 0.744 24.088 1.00 88.56 86 GLU A O 1
ATOM 682 N N . ALA A 1 87 ? -24.774 -0.665 25.181 1.00 83.25 87 ALA A N 1
ATOM 683 C CA . ALA A 1 87 ? -23.632 -0.482 24.287 1.00 83.25 87 ALA A CA 1
ATOM 684 C C . ALA A 1 87 ? -23.947 -0.910 22.841 1.00 83.25 87 ALA A C 1
ATOM 686 O O . ALA A 1 87 ? -23.576 -0.207 21.896 1.00 83.25 87 ALA A O 1
ATOM 687 N N . LEU A 1 88 ? -24.698 -2.002 22.660 1.00 87.19 88 LEU A N 1
ATOM 688 C CA . LEU A 1 88 ? -25.201 -2.442 21.355 1.00 87.19 88 LEU A CA 1
ATOM 689 C C . LEU A 1 88 ? -26.155 -1.416 20.736 1.00 87.19 88 LEU A C 1
ATOM 691 O O . LEU A 1 88 ? -26.003 -1.044 19.574 1.00 87.19 88 LEU A O 1
ATOM 695 N N . ARG A 1 89 ? -27.114 -0.898 21.513 1.00 87.62 89 ARG A N 1
ATOM 696 C CA . ARG A 1 89 ? -28.041 0.146 21.037 1.00 87.62 89 ARG A CA 1
ATOM 697 C C . ARG A 1 89 ? -27.331 1.450 20.677 1.00 87.62 89 ARG A C 1
ATOM 699 O O . ARG A 1 89 ? -27.794 2.156 19.785 1.00 87.62 89 ARG A O 1
ATOM 706 N N . ALA A 1 90 ? -26.233 1.766 21.360 1.00 87.69 90 ALA A N 1
ATOM 707 C CA . ALA A 1 90 ? -25.401 2.933 21.084 1.00 87.69 90 ALA A CA 1
ATOM 708 C C . ALA A 1 90 ? -24.492 2.765 19.849 1.00 87.69 90 ALA A C 1
ATOM 710 O O . ALA A 1 90 ? -23.876 3.740 19.424 1.00 87.69 90 ALA A O 1
ATOM 711 N N . GLY A 1 91 ? -24.412 1.561 19.265 1.00 83.50 91 GLY A N 1
ATOM 712 C CA . GLY A 1 91 ? -23.540 1.257 18.125 1.00 83.50 91 GLY A CA 1
ATOM 713 C C . GLY A 1 91 ? -22.084 0.967 18.503 1.00 83.50 91 GLY A C 1
ATOM 714 O O . GLY A 1 91 ? -21.230 0.912 17.624 1.00 83.50 91 GLY A O 1
ATOM 715 N N . ASN A 1 92 ? -21.795 0.773 19.795 1.00 78.69 92 ASN A N 1
ATOM 716 C CA . ASN A 1 92 ? -20.464 0.402 20.292 1.00 78.69 92 ASN A CA 1
ATOM 717 C C . ASN A 1 92 ? -20.223 -1.119 20.268 1.00 78.69 92 ASN A C 1
ATOM 719 O O . ASN A 1 92 ? -19.135 -1.570 20.628 1.00 78.69 92 ASN A O 1
ATOM 723 N N . ARG A 1 93 ? -21.233 -1.906 19.876 1.00 81.19 93 ARG A N 1
ATOM 724 C CA . ARG A 1 93 ? -21.158 -3.348 19.598 1.00 81.19 93 ARG A CA 1
ATOM 725 C C . ARG A 1 93 ? -21.774 -3.624 18.224 1.00 81.19 93 ARG A C 1
ATOM 727 O O . ARG A 1 93 ? -22.660 -2.879 17.801 1.00 81.19 93 ARG A O 1
ATOM 734 N N . SER A 1 94 ? -21.265 -4.642 17.533 1.00 71.62 94 SER A N 1
ATOM 735 C CA . SER A 1 94 ? -21.727 -5.115 16.217 1.00 71.62 94 SER A CA 1
ATOM 736 C C . SER A 1 94 ? -22.875 -6.113 16.322 1.00 71.62 94 SER A C 1
ATOM 738 O O . SER A 1 94 ? -22.924 -6.861 17.324 1.00 71.62 94 SER A O 1
#

Radius of gyration: 29.15 Å; Cα contacts (8 Å, |Δi|>4): 70; chains: 1; bounding box: 46×35×78 Å

Secondary structure (DSSP, 8-state):
-HHHHHHHHHHHHHHHH-HHHHHHHHHHHHHHHHHHHHHHTT-----EEEEE-----SHHHHHHHHHHHT-TTEEEEE--HHHHHHHHHTTS--